Protein AF-A0A6B3KQD4-F1 (afdb_monomer)

pLDDT: mean 74.56, std 15.16, range [39.5, 95.94]

Organism: Xanthomonas euvesicatoria (NCBI:txid456327)

Mean predicted aligned error: 12.67 Å

Nearest PDB structures (foldseek):
  9emm-assembly1_D  TM=7.601E-01  e=1.170E-03  Synechocystis sp. PCC 6803 substr. Kazusa
  5ukw-assembly1_A  TM=7.512E-01  e=3.502E-02  Homo sapiens
  5aq1-assembly1_B  TM=7.380E-01  e=5.009E-02  Trypanosoma cruzi
  1qki-assembly2_F  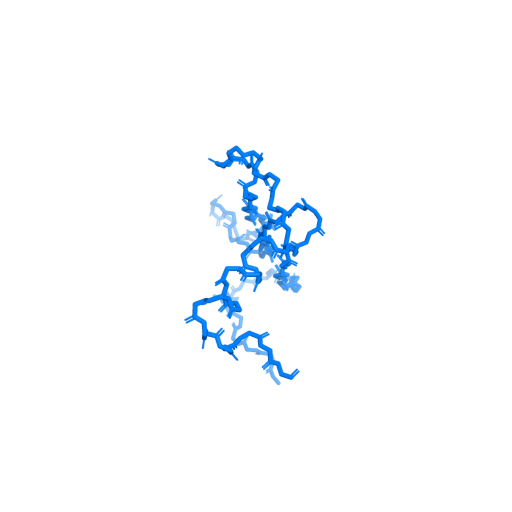TM=7.494E-01  e=3.946E-02  Homo sapiens
  6d24-assembly1_D  TM=7.401E-01  e=7.163E-02  Trypanosoma cruzi

Secondary structure (DSSP, 8-state):
--S--S-TT-----PPPPEEEEE-SSS-EEEEEEEEEPSSSS--EEEEEEEEEGGGTS------HHHHHHHHHHHT-GGG--

Sequence (82 aa):
PAPLAPFRSTEVGGYGPDWLVLHIQPDEGISLQFDVKRPGAQVALAPVRMDFRYRDWFPKEYTVGYERLLQDCMNGEAGLFQ

InterPro domains:
  IPR001282 Glucose-6-phosphate dehydrogenase [PTHR23429] (17-81)
  IPR022675 Glucose-6-phosphate dehydrogenase, C-terminal [PF02781] (12-81)

Radius of gyration: 21.09 Å; Cα contacts (8 Å, |Δi|>4): 79; chains: 1; bounding box: 48×23×51 Å

Structure (mmCIF, N/CA/C/O backbone):
data_AF-A0A6B3KQD4-F1
#
_entry.id   AF-A0A6B3KQD4-F1
#
loop_
_atom_site.group_PDB
_atom_site.id
_atom_site.type_symbol
_atom_site.label_atom_id
_atom_site.label_alt_id
_atom_site.label_comp_id
_atom_site.label_asym_id
_atom_site.label_entity_id
_atom_site.label_seq_id
_atom_site.pdbx_PDB_ins_code
_atom_site.Cartn_x
_atom_site.Cartn_y
_atom_site.Cartn_z
_atom_site.occupancy
_atom_site.B_iso_or_equiv
_atom_site.auth_seq_id
_atom_site.auth_comp_id
_atom_site.auth_asym_id
_atom_site.auth_atom_id
_atom_site.pdbx_PDB_model_num
ATOM 1 N N . PRO A 1 1 ? -10.082 -0.939 -26.344 1.00 42.09 1 PRO A N 1
ATOM 2 C CA . PRO A 1 1 ? -8.685 -0.440 -26.382 1.00 42.09 1 PRO A CA 1
ATOM 3 C C . PRO A 1 1 ? -8.195 -0.122 -24.962 1.00 42.09 1 PRO A C 1
ATOM 5 O O . PRO A 1 1 ? -8.795 0.719 -24.302 1.00 42.09 1 PRO A O 1
ATOM 8 N N . ALA A 1 2 ? -7.177 -0.838 -24.472 1.00 39.50 2 ALA A N 1
ATOM 9 C CA . ALA A 1 2 ? -6.584 -0.554 -23.163 1.00 39.50 2 ALA A CA 1
ATOM 10 C C . ALA A 1 2 ? -5.949 0.854 -23.158 1.00 39.50 2 ALA A C 1
ATOM 12 O O . ALA A 1 2 ? -5.427 1.276 -24.199 1.00 39.50 2 ALA A O 1
ATOM 13 N N . PRO A 1 3 ? -6.021 1.604 -22.044 1.00 53.78 3 PRO A N 1
ATOM 14 C CA . PRO A 1 3 ? -5.553 2.979 -22.009 1.00 53.78 3 PRO A CA 1
ATOM 15 C C . PRO A 1 3 ? -4.029 3.010 -22.169 1.00 53.78 3 PRO A C 1
ATOM 17 O O . PRO A 1 3 ? -3.314 2.285 -21.492 1.00 53.78 3 PRO A O 1
ATOM 20 N N . LEU A 1 4 ? -3.581 3.822 -23.128 1.00 57.03 4 LEU A N 1
ATOM 21 C CA . LEU A 1 4 ? -2.216 4.285 -23.406 1.00 57.03 4 LEU A CA 1
ATOM 22 C C . LEU A 1 4 ? -1.073 3.563 -22.664 1.00 57.03 4 LEU A C 1
ATOM 24 O O . LEU A 1 4 ? -0.731 3.910 -21.539 1.00 57.03 4 LEU A O 1
ATOM 28 N N . ALA A 1 5 ? -0.401 2.648 -23.369 1.00 59.00 5 ALA A N 1
ATOM 29 C CA . ALA A 1 5 ? 0.888 2.104 -22.952 1.00 59.00 5 ALA A CA 1
ATOM 30 C C . ALA A 1 5 ? 1.919 3.242 -22.760 1.00 59.00 5 ALA A C 1
ATOM 32 O O . ALA A 1 5 ? 2.186 3.975 -23.723 1.00 59.00 5 ALA A O 1
ATOM 33 N N . PRO A 1 6 ? 2.523 3.393 -21.565 1.00 60.09 6 PRO A N 1
ATOM 34 C CA . PRO A 1 6 ? 3.477 4.464 -21.274 1.00 60.09 6 PRO A CA 1
ATOM 35 C C . PRO A 1 6 ? 4.798 4.350 -22.058 1.00 60.09 6 PRO A C 1
ATOM 37 O O . PRO A 1 6 ? 5.518 5.339 -22.174 1.00 60.09 6 PRO A O 1
ATOM 40 N N . PHE A 1 7 ? 5.101 3.195 -22.671 1.00 60.22 7 PHE A N 1
ATOM 41 C CA . PHE A 1 7 ? 6.290 3.002 -23.514 1.00 60.22 7 PHE A CA 1
ATOM 42 C C . PHE A 1 7 ? 5.906 2.423 -24.884 1.00 60.22 7 PHE A C 1
ATOM 44 O O . PHE A 1 7 ? 5.886 1.217 -25.103 1.00 60.22 7 PHE A O 1
ATOM 51 N N . ARG A 1 8 ? 5.585 3.309 -25.835 1.00 55.47 8 ARG A N 1
ATOM 52 C CA . ARG A 1 8 ? 5.073 2.955 -27.175 1.00 55.47 8 ARG A CA 1
ATOM 53 C C . ARG A 1 8 ? 6.076 2.269 -28.117 1.00 55.47 8 ARG A C 1
ATOM 55 O O . ARG A 1 8 ? 5.668 1.832 -29.187 1.00 55.47 8 ARG A O 1
ATOM 62 N N . SER A 1 9 ? 7.365 2.210 -27.781 1.00 54.09 9 SER A N 1
ATOM 63 C CA . SER A 1 9 ? 8.432 1.861 -28.737 1.00 54.09 9 SER A CA 1
ATOM 64 C C . SER A 1 9 ? 9.460 0.868 -28.197 1.00 54.09 9 SER A C 1
ATOM 66 O O . SER A 1 9 ? 10.628 0.914 -28.579 1.00 54.09 9 SER A O 1
ATOM 68 N N . THR A 1 10 ? 9.064 0.010 -27.262 1.00 54.56 10 THR A N 1
ATOM 69 C CA . THR A 1 10 ? 9.985 -0.918 -26.605 1.00 54.56 10 THR A CA 1
ATOM 70 C C . THR A 1 10 ? 9.417 -2.324 -26.663 1.00 54.56 10 THR A C 1
ATOM 72 O O . THR A 1 10 ? 8.260 -2.504 -26.297 1.00 54.56 10 THR A O 1
ATOM 75 N N . GLU A 1 11 ? 10.218 -3.307 -27.090 1.00 54.50 11 GLU A N 1
ATOM 76 C CA . GLU A 1 11 ? 9.873 -4.744 -27.170 1.00 54.50 11 GLU A CA 1
ATOM 77 C C . GLU A 1 11 ? 9.650 -5.391 -25.789 1.00 54.50 11 GLU A C 1
ATOM 79 O O . GLU A 1 11 ? 9.901 -6.577 -25.580 1.00 54.50 11 GLU A O 1
ATOM 84 N N . VAL A 1 12 ? 9.209 -4.616 -24.799 1.00 56.97 12 VAL A N 1
ATOM 85 C CA . VAL A 1 12 ? 8.836 -5.164 -23.507 1.00 56.97 12 VAL A CA 1
ATOM 86 C C . VAL A 1 12 ? 7.480 -5.823 -23.694 1.00 56.97 12 VAL A C 1
ATOM 88 O O . VAL A 1 12 ? 6.446 -5.158 -23.751 1.00 56.97 12 VAL A O 1
ATOM 91 N N . GLY A 1 13 ? 7.501 -7.139 -23.884 1.00 54.16 13 GLY A N 1
ATOM 92 C CA . GLY A 1 13 ? 6.294 -7.945 -23.955 1.00 54.16 13 GLY A CA 1
ATOM 93 C C . GLY A 1 13 ? 5.445 -7.716 -22.709 1.00 54.16 13 GLY A C 1
ATOM 94 O O . GLY A 1 13 ? 5.917 -7.984 -21.615 1.00 54.16 13 GLY A O 1
ATOM 95 N N . GLY A 1 14 ? 4.224 -7.214 -22.917 1.00 57.44 14 GLY A N 1
ATOM 96 C CA . GLY A 1 14 ? 3.113 -7.179 -21.962 1.00 57.44 14 GLY A CA 1
ATOM 97 C C . GLY A 1 14 ? 3.391 -6.518 -20.609 1.00 57.44 14 GLY A C 1
ATOM 98 O O . GLY A 1 14 ? 4.092 -7.064 -19.768 1.00 57.44 14 GLY A O 1
ATOM 99 N N . TYR A 1 15 ? 2.735 -5.392 -20.342 1.00 66.56 15 TYR A N 1
ATOM 100 C CA . TYR A 1 15 ? 2.601 -4.891 -18.972 1.00 66.56 15 TYR A CA 1
ATOM 101 C C . TYR A 1 15 ? 1.809 -5.901 -18.137 1.00 66.56 15 TYR A C 1
ATOM 103 O O . TYR A 1 15 ? 0.750 -6.364 -18.578 1.00 66.56 15 TYR A O 1
ATOM 111 N N . GLY A 1 16 ? 2.305 -6.239 -16.946 1.00 70.38 16 GLY A N 1
ATOM 112 C CA . GLY A 1 16 ? 1.464 -6.896 -15.951 1.00 70.38 16 GLY A CA 1
ATOM 113 C C . GLY A 1 16 ? 0.323 -5.960 -15.524 1.00 70.38 16 GLY A C 1
ATOM 114 O O . GLY A 1 16 ? 0.441 -4.744 -15.678 1.00 70.38 16 GLY A O 1
ATOM 115 N N . PRO A 1 17 ? -0.807 -6.482 -15.018 1.00 80.12 17 PRO A N 1
ATOM 116 C CA . PRO A 1 17 ? -1.831 -5.628 -14.425 1.00 80.12 17 PRO A CA 1
ATOM 117 C C . PRO A 1 17 ? -1.284 -4.905 -13.184 1.00 80.12 17 PRO A C 1
ATOM 119 O O . PRO A 1 17 ? -0.572 -5.514 -12.381 1.00 80.12 17 PRO A O 1
ATOM 122 N N . ASP A 1 18 ? -1.672 -3.640 -13.009 1.00 88.38 18 ASP A N 1
ATOM 123 C CA . ASP A 1 18 ? -1.406 -2.882 -11.785 1.00 88.38 18 ASP A CA 1
ATOM 124 C C . ASP A 1 18 ? -2.377 -3.301 -10.673 1.00 88.38 18 ASP A C 1
ATOM 126 O O . ASP A 1 18 ? -3.559 -3.563 -10.920 1.00 88.38 18 ASP A O 1
ATOM 130 N N . TRP A 1 19 ? -1.893 -3.327 -9.432 1.00 91.00 19 TRP A N 1
ATOM 131 C CA . TRP A 1 19 ? -2.694 -3.689 -8.261 1.00 91.00 19 TRP A CA 1
ATOM 132 C C . TRP A 1 19 ? -2.693 -2.557 -7.244 1.00 91.00 19 TRP A C 1
ATOM 134 O O . TRP A 1 19 ? -1.631 -2.157 -6.772 1.00 91.00 19 TRP A O 1
ATOM 144 N N . LEU A 1 20 ? -3.884 -2.097 -6.858 1.00 93.81 20 LEU A N 1
ATOM 145 C CA . LEU A 1 20 ? -4.098 -1.246 -5.691 1.00 93.81 20 LEU A CA 1
ATOM 146 C C . LEU A 1 20 ? -4.847 -2.057 -4.635 1.00 93.81 20 LEU A C 1
ATOM 148 O O . LEU A 1 20 ? -5.990 -2.460 -4.850 1.00 93.81 20 LEU A O 1
ATOM 152 N N . VAL A 1 21 ? -4.204 -2.289 -3.497 1.00 93.75 21 VAL A N 1
ATOM 153 C CA . VAL A 1 21 ? -4.769 -3.037 -2.375 1.00 93.75 21 VAL A CA 1
ATOM 154 C C . VAL A 1 21 ? -4.989 -2.077 -1.215 1.00 93.75 21 VAL A C 1
ATOM 156 O O . VAL A 1 21 ? -4.045 -1.466 -0.716 1.00 93.75 21 VAL A O 1
ATOM 159 N N . LEU A 1 22 ? -6.247 -1.945 -0.796 1.00 92.44 22 LEU A N 1
ATOM 160 C CA . LEU A 1 22 ? -6.640 -1.195 0.393 1.00 92.44 22 LEU A CA 1
ATOM 161 C C . LEU A 1 22 ? -6.815 -2.182 1.545 1.00 92.44 22 LEU A C 1
ATOM 163 O O . LEU A 1 22 ? -7.685 -3.053 1.497 1.00 92.44 22 LEU A O 1
ATOM 167 N N . HIS A 1 23 ? -5.985 -2.053 2.571 1.00 91.12 23 HIS A N 1
ATOM 168 C CA . HIS A 1 23 ? -6.087 -2.861 3.774 1.00 91.12 23 HIS A CA 1
ATOM 169 C C . HIS A 1 23 ? -6.941 -2.122 4.798 1.00 91.12 23 HIS A C 1
ATOM 171 O O . HIS A 1 23 ? -6.575 -1.035 5.242 1.00 91.12 23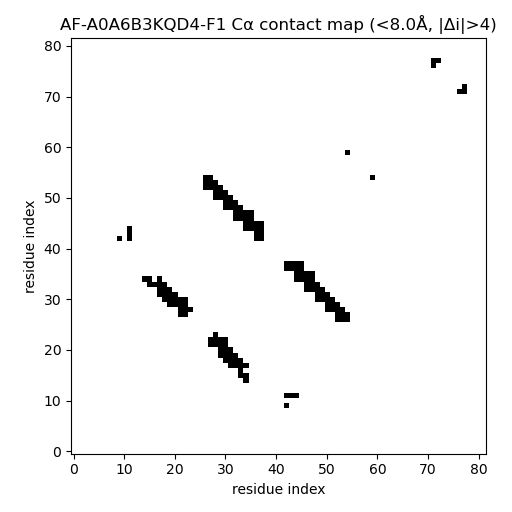 HIS A O 1
ATOM 177 N N . ILE A 1 24 ? -8.086 -2.716 5.146 1.00 86.00 24 ILE A N 1
ATOM 178 C CA . ILE A 1 24 ? -9.044 -2.103 6.069 1.00 86.00 24 ILE A CA 1
ATOM 179 C C . ILE A 1 24 ? -8.743 -2.503 7.510 1.00 86.00 24 ILE A C 1
ATOM 181 O O . ILE A 1 24 ? -8.516 -1.611 8.297 1.00 86.00 24 ILE A O 1
ATOM 185 N N . GLN A 1 25 ? -8.694 -3.795 7.854 1.00 85.31 25 GLN A N 1
ATOM 186 C CA . GLN A 1 25 ? -8.267 -4.303 9.173 1.00 85.31 25 GLN A CA 1
ATOM 187 C C . GLN A 1 25 ? -7.699 -5.726 9.021 1.00 85.31 25 GLN A C 1
ATOM 189 O O . GLN A 1 25 ? -8.113 -6.426 8.090 1.00 85.31 25 GLN A O 1
ATOM 194 N N . PRO A 1 26 ? -6.790 -6.207 9.895 1.00 81.38 26 PRO A N 1
ATOM 195 C CA . PRO A 1 26 ? -6.213 -5.560 11.087 1.00 81.38 26 PRO A CA 1
ATOM 196 C C . PRO A 1 26 ? -4.879 -4.823 10.844 1.00 81.38 26 PRO A C 1
ATOM 198 O O . PRO A 1 26 ? -4.262 -4.357 11.797 1.00 81.38 26 PRO A O 1
ATOM 201 N N . ASP A 1 27 ? -4.393 -4.799 9.602 1.00 83.69 27 ASP A N 1
ATOM 202 C CA . ASP A 1 27 ? -3.164 -4.108 9.201 1.00 83.69 27 ASP A CA 1
ATOM 203 C C . ASP A 1 27 ? -3.524 -2.972 8.234 1.00 83.69 27 ASP A C 1
ATOM 205 O O . ASP A 1 27 ? -3.290 -3.077 7.031 1.00 83.69 27 ASP A O 1
ATOM 209 N N . GLU A 1 28 ? -4.142 -1.910 8.756 1.00 90.06 28 GLU A N 1
ATOM 210 C CA . GLU A 1 28 ? -4.545 -0.717 8.007 1.00 90.06 28 GLU A CA 1
ATOM 211 C C . GLU A 1 28 ? -3.385 -0.200 7.141 1.00 90.06 28 GLU A C 1
ATOM 213 O O . GLU A 1 28 ? -2.272 0.057 7.623 1.00 90.06 28 GLU A O 1
ATOM 218 N N . GLY A 1 29 ? -3.634 -0.026 5.845 1.00 92.31 29 GLY A N 1
ATOM 219 C CA . GLY A 1 29 ? -2.570 0.302 4.906 1.00 92.31 29 GLY A CA 1
ATOM 220 C C . GLY A 1 29 ? -2.999 0.334 3.447 1.00 92.31 29 GLY A C 1
ATOM 221 O O . GLY A 1 29 ? -4.148 0.064 3.095 1.00 92.31 29 GLY A O 1
ATOM 222 N N . ILE A 1 30 ? -2.048 0.680 2.585 1.00 95.94 30 ILE A N 1
ATOM 223 C CA . ILE A 1 30 ? -2.224 0.753 1.135 1.00 95.94 30 ILE A CA 1
ATOM 224 C C . ILE A 1 30 ? -0.994 0.134 0.476 1.00 95.94 30 ILE A C 1
ATOM 226 O O . ILE A 1 30 ? 0.132 0.536 0.772 1.00 95.94 30 ILE A O 1
ATOM 230 N N . SER A 1 31 ? -1.213 -0.797 -0.448 1.00 95.38 31 SER A N 1
ATOM 231 C CA . SER A 1 31 ? -0.158 -1.354 -1.295 1.00 95.38 31 SER A CA 1
ATOM 232 C C . SER A 1 31 ? -0.458 -1.068 -2.763 1.00 95.38 31 SER A C 1
ATOM 234 O O . SER A 1 31 ? -1.558 -1.338 -3.242 1.00 95.38 31 SER A O 1
ATOM 236 N N . LEU A 1 32 ? 0.529 -0.542 -3.485 1.00 94.25 32 LEU A N 1
ATOM 237 C CA . LEU A 1 32 ? 0.458 -0.289 -4.923 1.00 94.25 32 LEU A CA 1
ATOM 238 C C . LEU A 1 32 ? 1.574 -1.061 -5.628 1.00 94.25 32 LEU A C 1
ATOM 240 O O . LEU A 1 32 ? 2.746 -0.898 -5.290 1.00 94.25 32 LEU A O 1
ATOM 244 N N . GLN A 1 33 ? 1.223 -1.892 -6.605 1.00 92.81 33 GLN A N 1
ATOM 245 C CA . GLN A 1 33 ? 2.172 -2.666 -7.401 1.00 92.81 33 GLN A CA 1
ATOM 246 C C . GLN A 1 33 ? 2.016 -2.341 -8.884 1.00 92.81 33 GLN A C 1
ATOM 248 O O . GLN A 1 33 ? 0.913 -2.447 -9.414 1.00 92.81 33 GLN A O 1
ATOM 253 N N . PHE A 1 34 ? 3.123 -1.967 -9.526 1.00 89.88 34 PHE A N 1
ATOM 254 C CA . PHE A 1 34 ? 3.175 -1.578 -10.936 1.00 89.88 34 PHE A CA 1
ATOM 255 C C . PHE A 1 34 ? 4.573 -1.798 -11.519 1.00 89.88 34 PHE A C 1
ATOM 257 O O . PHE A 1 34 ? 5.557 -1.924 -10.785 1.00 89.88 34 PHE A O 1
ATOM 264 N N . ASP A 1 35 ? 4.670 -1.838 -12.845 1.00 88.00 35 ASP A N 1
ATOM 265 C CA . ASP A 1 35 ? 5.937 -2.017 -13.553 1.00 88.00 35 ASP A CA 1
ATOM 266 C C . ASP A 1 35 ? 6.621 -0.670 -13.846 1.00 88.00 35 ASP A C 1
ATOM 268 O O . ASP A 1 35 ? 6.033 0.243 -14.428 1.00 88.00 35 ASP A O 1
ATOM 272 N N . VAL A 1 36 ? 7.908 -0.554 -13.508 1.00 86.19 36 VAL A N 1
ATOM 273 C CA . VAL A 1 36 ? 8.740 0.625 -13.812 1.00 86.19 36 VAL A CA 1
ATOM 274 C C . VAL A 1 36 ? 9.942 0.266 -14.670 1.00 86.19 36 VAL A C 1
ATOM 276 O O . VAL A 1 36 ? 10.477 -0.840 -14.604 1.00 86.19 36 VAL A O 1
ATOM 279 N N . LYS A 1 37 ? 10.425 1.226 -15.463 1.00 86.56 37 LYS A N 1
ATOM 280 C CA . LYS A 1 37 ? 11.675 1.073 -16.214 1.00 86.56 37 LYS A CA 1
ATOM 281 C C . LYS A 1 37 ? 12.848 0.913 -15.243 1.00 86.56 37 LYS A C 1
ATOM 283 O O . LYS A 1 37 ? 13.096 1.798 -14.425 1.00 86.56 37 LYS A O 1
ATOM 288 N N . ARG A 1 38 ? 13.634 -0.159 -15.394 1.00 84.44 38 ARG A N 1
ATOM 289 C CA . ARG A 1 38 ? 14.927 -0.270 -14.708 1.00 84.44 38 ARG A CA 1
ATOM 290 C C . ARG A 1 38 ? 15.869 0.848 -15.168 1.00 84.44 38 ARG A C 1
ATOM 292 O O . ARG A 1 38 ? 15.995 1.083 -16.375 1.00 84.44 38 ARG A O 1
ATOM 299 N N . PRO A 1 39 ? 16.579 1.514 -14.244 1.00 83.62 39 PRO A N 1
ATOM 300 C CA . PRO A 1 39 ? 17.688 2.385 -14.607 1.00 83.62 39 PRO A CA 1
ATOM 301 C C . PRO A 1 39 ? 18.732 1.615 -15.431 1.00 83.62 39 PRO A C 1
ATOM 303 O O . PRO A 1 39 ? 19.168 0.537 -15.032 1.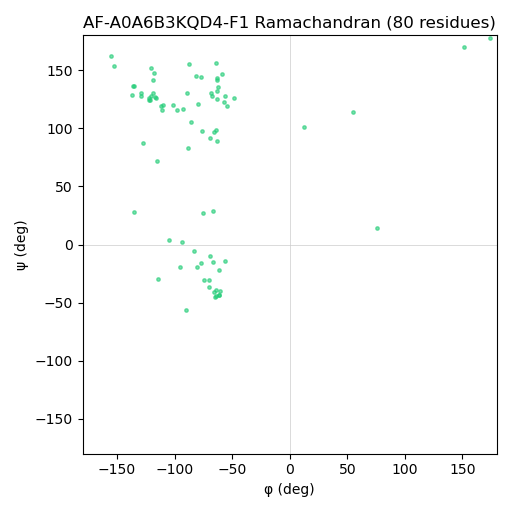00 83.62 39 PRO A O 1
ATOM 306 N N . GLY A 1 40 ? 19.114 2.148 -16.593 1.00 83.44 40 GLY A N 1
ATOM 307 C CA . GLY A 1 40 ? 20.054 1.495 -17.505 1.00 83.44 40 GLY A CA 1
A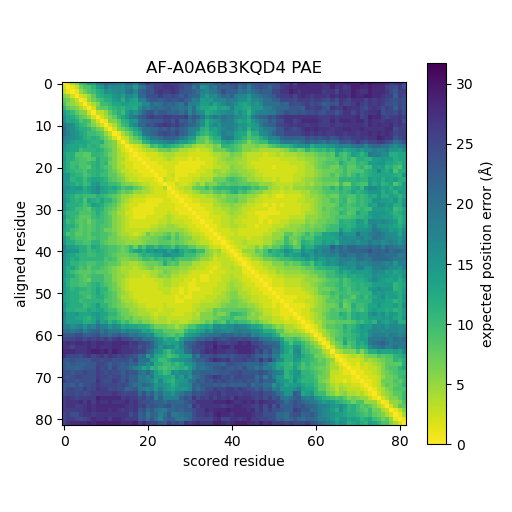TOM 308 C C . GLY A 1 40 ? 19.838 1.863 -18.974 1.00 83.44 40 GLY A C 1
ATOM 309 O O . GLY A 1 40 ? 18.849 2.509 -19.337 1.00 83.44 40 GLY A O 1
ATOM 310 N N . ALA A 1 41 ? 20.798 1.454 -19.809 1.00 77.19 41 ALA A N 1
ATOM 311 C CA . ALA A 1 41 ? 20.772 1.660 -21.259 1.00 77.19 41 ALA A CA 1
ATOM 312 C C . ALA A 1 41 ? 19.779 0.726 -21.973 1.00 77.19 41 ALA A C 1
ATOM 314 O O . ALA A 1 41 ? 19.198 1.100 -22.987 1.00 77.19 41 ALA A O 1
ATOM 315 N N . GLN A 1 42 ? 19.566 -0.477 -21.433 1.00 79.81 42 GLN A N 1
ATOM 316 C CA . GLN A 1 42 ? 18.589 -1.431 -21.952 1.00 79.81 42 GLN A CA 1
ATOM 317 C C . GLN A 1 42 ? 17.185 -1.095 -21.450 1.00 79.81 42 GLN A C 1
ATOM 319 O O . GLN A 1 42 ? 17.007 -0.670 -20.305 1.00 79.81 42 GLN A O 1
ATOM 324 N N . VAL A 1 43 ? 16.175 -1.320 -22.291 1.00 77.75 43 VAL A N 1
ATOM 325 C CA . VAL A 1 43 ? 14.784 -1.219 -21.853 1.00 77.75 43 VAL A CA 1
ATOM 326 C C . VAL A 1 43 ? 14.353 -2.549 -21.255 1.00 77.75 43 VAL A C 1
ATOM 328 O O . VAL A 1 43 ? 14.090 -3.510 -21.967 1.00 77.75 43 VAL A O 1
ATOM 331 N N . ALA A 1 44 ? 14.256 -2.570 -19.931 1.00 78.88 44 ALA A N 1
ATOM 332 C CA . ALA A 1 44 ? 13.653 -3.651 -19.173 1.00 78.88 44 ALA A CA 1
ATOM 333 C C . ALA A 1 44 ? 12.741 -3.048 -18.103 1.00 78.88 44 ALA A C 1
ATOM 335 O O . ALA A 1 44 ? 13.120 -2.076 -17.441 1.00 78.88 44 ALA A O 1
ATOM 336 N N . LEU A 1 45 ? 11.552 -3.621 -17.930 1.00 82.62 45 LEU A N 1
ATOM 337 C CA . LEU A 1 45 ? 10.671 -3.281 -16.816 1.00 82.62 45 LEU A CA 1
ATOM 338 C C . LEU A 1 45 ? 11.008 -4.141 -15.589 1.00 82.62 45 LEU A C 1
ATOM 340 O O . LEU A 1 45 ? 11.592 -5.225 -15.689 1.00 82.62 45 LEU A O 1
ATOM 344 N N . ALA A 1 46 ? 10.679 -3.628 -14.412 1.00 84.44 46 ALA A N 1
ATOM 345 C CA . ALA A 1 46 ? 10.709 -4.354 -13.156 1.00 84.44 46 ALA A CA 1
ATOM 346 C C . ALA A 1 46 ? 9.436 -4.046 -12.364 1.00 84.44 46 ALA A C 1
ATOM 348 O O . ALA A 1 46 ? 9.093 -2.866 -12.251 1.00 84.44 46 ALA A O 1
ATOM 349 N N . PRO A 1 47 ? 8.795 -5.061 -11.764 1.00 85.62 47 PRO A N 1
ATOM 350 C CA . PRO A 1 47 ? 7.698 -4.820 -10.848 1.00 85.62 47 PRO A CA 1
ATOM 351 C C . PRO A 1 47 ? 8.245 -4.154 -9.588 1.00 85.62 47 PRO A C 1
ATOM 353 O O . PRO A 1 47 ? 9.212 -4.629 -8.985 1.00 85.62 47 PRO A O 1
ATOM 356 N N . VAL A 1 48 ? 7.616 -3.060 -9.177 1.00 90.06 48 VAL A N 1
ATOM 357 C CA . VAL A 1 48 ? 7.859 -2.410 -7.890 1.00 90.06 48 VAL A CA 1
ATOM 358 C C . VAL A 1 48 ? 6.595 -2.442 -7.056 1.00 90.06 48 VAL A C 1
ATOM 360 O O . VAL A 1 48 ? 5.481 -2.404 -7.577 1.00 90.06 48 VAL A O 1
ATOM 363 N N . ARG A 1 49 ? 6.783 -2.525 -5.740 1.00 92.12 49 ARG A N 1
ATOM 364 C CA . ARG A 1 49 ? 5.710 -2.438 -4.757 1.00 92.12 49 ARG A CA 1
ATOM 365 C C . ARG A 1 49 ? 5.988 -1.268 -3.826 1.00 92.12 49 ARG A C 1
ATOM 367 O O . ARG A 1 49 ? 7.077 -1.165 -3.266 1.00 92.12 49 ARG A O 1
ATOM 374 N N . MET A 1 50 ? 5.001 -0.397 -3.689 1.00 94.12 50 MET A N 1
ATOM 375 C CA . MET A 1 50 ? 4.954 0.647 -2.678 1.00 94.12 50 MET A CA 1
ATOM 376 C C . MET A 1 50 ? 4.023 0.175 -1.571 1.00 94.12 50 MET A C 1
ATOM 378 O O . MET A 1 50 ? 2.852 -0.084 -1.835 1.00 94.12 50 MET A O 1
ATOM 382 N N . ASP A 1 51 ? 4.545 0.064 -0.355 1.00 94.31 51 ASP A N 1
ATOM 383 C CA . ASP A 1 51 ? 3.786 -0.366 0.814 1.00 94.31 51 ASP A CA 1
ATOM 384 C C . ASP A 1 51 ? 3.713 0.774 1.831 1.00 94.31 51 ASP A C 1
ATOM 386 O O . ASP A 1 51 ? 4.734 1.313 2.260 1.00 94.31 51 ASP A O 1
ATOM 390 N N . PHE A 1 52 ? 2.495 1.118 2.236 1.00 92.75 52 PHE A N 1
ATOM 391 C CA . PHE A 1 52 ? 2.211 1.983 3.370 1.00 92.75 52 PHE A CA 1
ATOM 392 C C . PHE A 1 52 ? 1.435 1.184 4.415 1.00 92.75 52 PHE A C 1
ATOM 394 O O . PHE A 1 52 ? 0.398 0.597 4.107 1.00 92.75 52 PHE A O 1
ATOM 401 N N . ARG A 1 53 ? 1.919 1.176 5.659 1.00 91.75 53 ARG A N 1
ATOM 402 C CA . ARG A 1 53 ? 1.264 0.516 6.793 1.00 91.75 53 ARG A CA 1
ATOM 403 C C . ARG A 1 53 ? 1.161 1.495 7.946 1.00 91.75 53 ARG A C 1
ATOM 405 O O . ARG A 1 53 ? 2.167 2.066 8.364 1.00 91.75 53 ARG A O 1
ATOM 412 N N . TYR A 1 54 ? -0.041 1.656 8.485 1.00 88.12 54 TYR A N 1
ATOM 413 C CA . TYR A 1 54 ? -0.305 2.608 9.562 1.00 88.12 54 TYR A CA 1
ATOM 414 C C . TYR A 1 54 ? 0.529 2.290 10.815 1.00 88.12 54 TYR A C 1
ATOM 416 O O . TYR A 1 54 ? 1.127 3.175 11.425 1.00 88.12 54 TYR A O 1
ATOM 424 N N . ARG A 1 55 ? 0.666 0.996 11.128 1.00 87.81 55 ARG A N 1
ATOM 425 C CA . ARG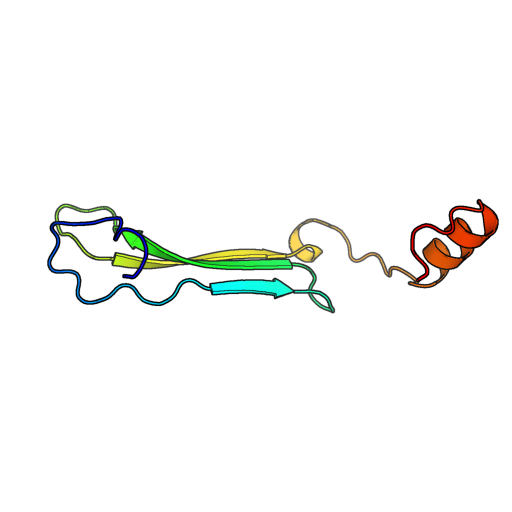 A 1 55 ? 1.422 0.476 12.281 1.00 87.81 55 ARG A CA 1
ATOM 426 C C . ARG A 1 55 ? 2.923 0.800 12.284 1.00 87.81 55 ARG A C 1
ATOM 428 O O . ARG A 1 55 ? 3.549 0.708 13.333 1.00 87.81 55 ARG A O 1
ATOM 435 N N . ASP A 1 56 ? 3.510 1.093 11.121 1.00 90.44 56 ASP A N 1
ATOM 436 C CA . ASP A 1 56 ? 4.951 1.359 11.010 1.00 90.44 56 ASP A CA 1
ATOM 437 C C . ASP A 1 56 ? 5.279 2.808 11.428 1.00 90.44 56 ASP A C 1
ATOM 439 O O . ASP A 1 56 ? 6.420 3.113 11.767 1.00 90.44 56 ASP A O 1
ATOM 443 N N . TRP A 1 57 ? 4.273 3.692 11.430 1.00 86.88 57 TRP A N 1
ATOM 444 C CA . TRP A 1 57 ? 4.414 5.127 11.704 1.00 86.88 57 TRP A CA 1
ATOM 445 C C . TRP A 1 57 ? 3.720 5.580 12.986 1.00 86.88 57 TRP A C 1
ATOM 447 O O . TRP A 1 57 ? 4.174 6.533 13.618 1.00 86.88 57 TRP A O 1
ATOM 457 N N . PHE A 1 58 ? 2.639 4.906 13.380 1.00 84.19 58 PHE A N 1
ATOM 458 C CA . PHE A 1 58 ? 1.853 5.267 14.553 1.00 84.19 58 PHE A CA 1
ATOM 459 C C . PHE A 1 58 ? 1.860 4.134 15.583 1.00 84.19 58 PHE A C 1
ATOM 461 O O . PHE A 1 58 ? 1.789 2.959 15.208 1.00 84.19 58 PHE A O 1
ATOM 468 N N . PRO A 1 59 ? 1.931 4.456 16.889 1.00 77.88 59 PRO A N 1
ATOM 469 C CA . PRO A 1 59 ? 1.741 3.458 17.927 1.00 77.88 59 PRO A CA 1
ATOM 470 C C . PRO A 1 59 ? 0.360 2.822 17.776 1.00 77.88 59 PRO A C 1
ATOM 472 O O . PRO A 1 59 ? -0.602 3.467 17.360 1.00 77.88 59 PRO A O 1
ATOM 475 N N . LYS A 1 60 ? 0.270 1.535 18.115 1.00 69.56 60 LYS A N 1
ATOM 476 C CA . LYS A 1 60 ? -0.982 0.788 18.045 1.00 69.56 60 LYS A CA 1
ATOM 477 C C . LYS A 1 60 ? -1.986 1.383 19.031 1.00 69.56 60 LYS A C 1
ATOM 479 O O . LYS A 1 60 ? -1.955 1.066 20.219 1.00 69.56 60 LYS A O 1
ATOM 484 N N . GLU A 1 61 ? -2.876 2.227 18.534 1.00 64.62 61 GLU A N 1
ATOM 485 C CA . GLU A 1 61 ? -4.056 2.648 19.270 1.00 64.62 61 GLU A CA 1
ATOM 486 C C . GLU A 1 61 ? -5.096 1.536 19.155 1.00 64.62 61 GLU A C 1
ATOM 488 O O . GLU A 1 61 ? -5.504 1.142 18.062 1.00 64.62 61 GLU A O 1
ATOM 493 N N . TYR A 1 62 ? -5.521 0.990 20.293 1.00 60.16 62 TYR A N 1
ATOM 494 C CA . TYR A 1 62 ? -6.745 0.207 20.328 1.00 60.16 62 TYR A CA 1
ATOM 495 C C . TYR A 1 62 ? -7.885 1.192 20.104 1.00 60.16 62 TYR A C 1
ATOM 497 O O . TYR A 1 62 ? -8.372 1.798 21.054 1.00 60.16 62 TYR A O 1
ATOM 505 N N . THR A 1 63 ? -8.291 1.398 18.853 1.00 55.66 63 THR A N 1
ATOM 506 C CA . THR A 1 63 ? -9.546 2.090 18.584 1.00 55.66 63 THR A CA 1
ATOM 507 C C . THR A 1 63 ? -10.658 1.197 19.119 1.00 55.66 63 THR A C 1
ATOM 509 O O . THR A 1 63 ? -11.067 0.220 18.495 1.00 55.66 63 THR A O 1
ATOM 512 N N . VAL A 1 64 ? -11.110 1.500 20.331 1.00 56.41 64 VAL A N 1
ATOM 513 C CA . VAL A 1 64 ? -12.339 0.984 20.927 1.00 56.41 64 VAL A CA 1
ATOM 514 C C . VAL A 1 64 ? -13.460 1.513 20.035 1.00 56.41 64 VAL A C 1
ATOM 516 O O . VAL A 1 64 ? -13.928 2.634 20.193 1.00 56.41 64 VAL A O 1
ATOM 519 N N . GLY A 1 65 ? -13.799 0.744 18.995 1.00 61.12 65 GLY A N 1
ATOM 520 C CA . GLY A 1 65 ? -14.562 1.199 17.822 1.00 61.12 65 GLY A CA 1
ATOM 521 C C . GLY A 1 65 ? -15.929 1.818 18.119 1.00 61.12 65 GLY A C 1
ATOM 522 O O . GLY A 1 65 ? -16.494 2.489 17.262 1.00 61.12 65 GLY A O 1
ATOM 523 N N . TYR A 1 66 ? -16.435 1.642 19.340 1.00 62.62 66 TYR A N 1
ATOM 524 C CA . TYR A 1 66 ? -17.692 2.221 19.796 1.00 62.62 66 TYR A CA 1
ATOM 525 C C . TYR A 1 66 ? -17.539 3.543 20.547 1.00 62.62 66 TYR A C 1
ATOM 527 O O . TYR A 1 66 ? -18.519 4.264 20.636 1.00 62.62 66 TYR A O 1
ATOM 535 N N . GLU A 1 67 ? -16.368 3.906 21.075 1.00 68.75 67 GLU A N 1
ATOM 536 C CA . GLU A 1 67 ? -16.216 5.166 21.823 1.00 68.75 67 GLU A CA 1
ATOM 537 C C . GLU A 1 67 ? -16.438 6.375 20.924 1.00 68.75 67 GLU A C 1
ATOM 539 O O . GLU A 1 67 ? -17.197 7.273 21.273 1.00 68.75 67 GLU A O 1
ATOM 544 N N . ARG A 1 68 ? -15.840 6.359 19.729 1.00 65.31 68 ARG A N 1
ATOM 545 C CA . ARG A 1 68 ? -16.041 7.419 18.739 1.00 65.31 68 ARG A CA 1
ATOM 546 C C . ARG A 1 68 ? -17.482 7.447 18.241 1.00 65.31 68 ARG A C 1
ATOM 548 O O . ARG A 1 68 ? -18.081 8.508 18.194 1.00 65.31 68 ARG A O 1
ATOM 555 N N . LEU A 1 69 ? -18.07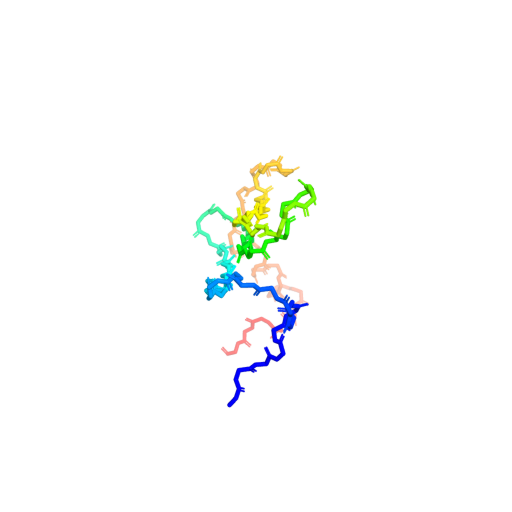0 6.274 18.006 1.00 65.56 69 LEU A N 1
ATOM 556 C CA . LEU A 1 69 ? -19.474 6.150 17.617 1.00 65.56 69 LEU A CA 1
ATOM 557 C C . LEU A 1 69 ? -20.428 6.706 18.695 1.00 65.56 69 LEU A C 1
ATOM 559 O O . LEU A 1 69 ? -21.378 7.416 18.384 1.00 65.56 69 LEU A O 1
ATOM 563 N N . LEU A 1 70 ? -20.170 6.405 19.970 1.00 67.94 70 LEU A N 1
ATOM 564 C CA . LEU A 1 70 ? -20.945 6.906 21.107 1.00 67.94 70 LEU A CA 1
ATOM 565 C C . LEU A 1 70 ? -20.723 8.407 21.322 1.00 67.94 70 LEU A C 1
ATOM 567 O O . LEU A 1 70 ? -21.673 9.114 21.650 1.00 67.94 70 LEU A O 1
ATOM 571 N N . GLN A 1 71 ? -19.503 8.902 21.110 1.00 69.81 71 GLN A N 1
ATOM 572 C CA . GLN A 1 71 ? -19.189 10.327 21.159 1.00 69.81 71 GLN A CA 1
ATOM 573 C C . GLN A 1 71 ? -19.919 11.102 20.058 1.00 69.81 71 GLN A C 1
ATOM 575 O O . GLN A 1 71 ? -20.508 12.143 20.343 1.00 69.81 71 GLN A O 1
ATOM 580 N N . ASP A 1 72 ? -19.940 10.574 18.835 1.00 66.62 72 ASP A N 1
ATOM 581 C CA . ASP A 1 72 ? -20.647 11.170 17.701 1.00 66.62 72 ASP A CA 1
ATOM 582 C C . ASP A 1 72 ? -22.170 11.183 17.960 1.00 66.62 72 ASP A C 1
ATOM 584 O O . ASP A 1 72 ? -22.829 12.202 17.739 1.00 66.62 72 ASP A O 1
ATOM 588 N N . CYS A 1 73 ? -22.721 10.118 18.566 1.00 69.31 73 CYS A N 1
ATOM 589 C CA . CYS A 1 73 ? -24.110 10.079 19.048 1.00 69.31 73 CYS A CA 1
ATOM 590 C C . CYS 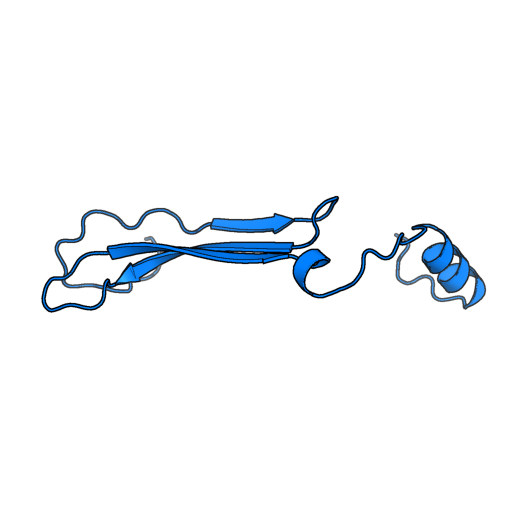A 1 73 ? -24.406 11.137 20.126 1.00 69.31 73 CYS A C 1
ATOM 592 O O . CYS A 1 73 ? -25.455 11.779 20.080 1.00 69.31 73 CYS A O 1
ATOM 594 N N . MET A 1 74 ? -23.507 11.329 21.099 1.00 72.94 74 MET A N 1
ATOM 595 C CA . MET A 1 74 ? -23.669 12.329 22.168 1.00 72.94 74 MET A CA 1
ATOM 596 C C . MET A 1 74 ? -23.535 13.768 21.654 1.00 72.94 74 MET A C 1
ATOM 598 O O . MET A 1 74 ? -24.184 14.667 22.185 1.00 72.94 74 MET A O 1
ATOM 602 N N . ASN A 1 75 ? -22.733 13.979 20.610 1.00 74.19 75 ASN A N 1
ATOM 603 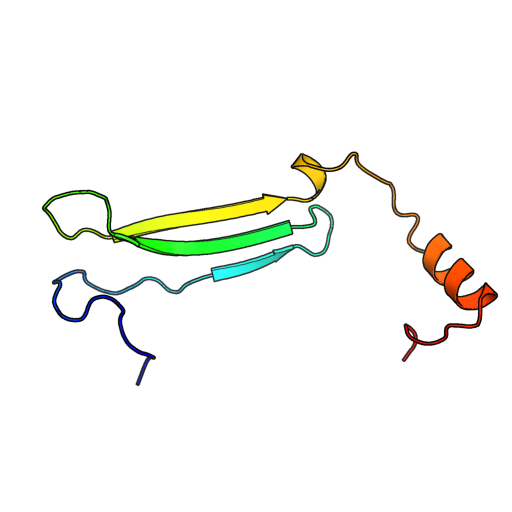C CA . ASN A 1 75 ? -22.537 15.276 19.961 1.00 74.19 75 ASN A CA 1
ATOM 604 C C . ASN A 1 75 ? -23.625 15.603 18.919 1.00 74.19 75 ASN A C 1
ATOM 606 O O . ASN A 1 75 ? -23.653 16.716 18.396 1.00 74.19 75 ASN A O 1
ATOM 610 N N . GLY A 1 76 ? -24.537 14.665 18.634 1.00 64.75 76 GLY A N 1
ATOM 611 C CA . GLY A 1 76 ? -25.642 14.856 17.690 1.00 64.75 76 GLY A CA 1
ATOM 612 C C . GLY A 1 76 ? -25.234 14.812 16.213 1.00 64.75 76 GLY A C 1
ATOM 613 O O . GLY A 1 76 ? -26.027 15.201 15.355 1.00 64.75 76 GLY A O 1
ATOM 614 N N . GLU A 1 77 ? -24.028 14.336 15.889 1.00 61.38 77 GLU A N 1
ATOM 615 C CA . GLU A 1 77 ? -23.543 14.222 14.510 1.00 61.38 77 GLU A CA 1
ATOM 616 C C . GLU A 1 77 ? -23.942 12.866 13.909 1.00 61.38 77 GLU A C 1
ATOM 618 O O . GLU A 1 77 ? -23.179 11.906 13.863 1.00 61.38 77 GLU A O 1
ATOM 623 N N . ALA A 1 78 ? -25.173 12.781 13.404 1.00 59.50 78 ALA A N 1
ATOM 624 C CA . ALA A 1 78 ? -25.724 11.579 12.769 1.00 59.50 78 ALA A CA 1
ATOM 625 C C . ALA A 1 78 ? -25.192 11.313 11.337 1.00 59.50 78 ALA A C 1
ATOM 627 O O . ALA A 1 78 ? -25.887 10.721 10.518 1.00 59.50 78 ALA A O 1
ATOM 628 N N . GLY A 1 79 ? -23.982 11.768 10.993 1.00 56.94 79 GLY A N 1
ATOM 629 C CA . GLY A 1 79 ? -23.445 11.676 9.626 1.00 56.94 79 GLY A CA 1
ATOM 630 C C . GLY A 1 79 ? -22.935 10.288 9.214 1.00 56.94 79 GLY A C 1
ATOM 631 O O . GLY A 1 79 ? -22.740 10.041 8.027 1.00 56.94 79 GLY A O 1
ATOM 632 N N . L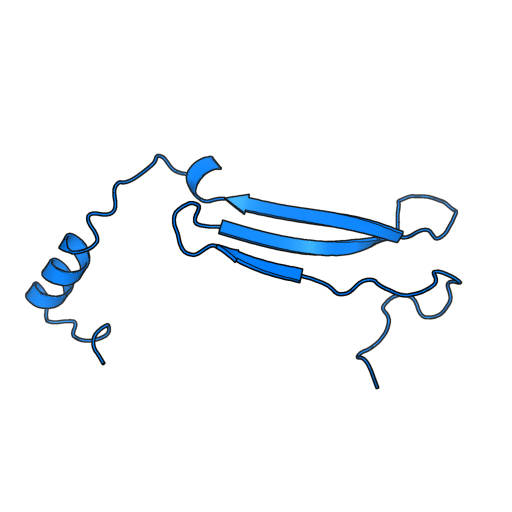EU A 1 80 ? -22.712 9.388 10.177 1.00 56.00 80 LEU A N 1
ATOM 633 C CA . LEU A 1 80 ? -22.127 8.053 9.967 1.00 56.00 80 LEU A CA 1
ATOM 634 C C . LEU A 1 80 ? -23.142 6.902 10.043 1.00 56.00 80 LEU A C 1
ATOM 636 O O . LEU A 1 80 ? -22.759 5.739 9.926 1.00 56.00 80 LEU A O 1
ATOM 640 N N . PHE A 1 81 ? -24.428 7.213 10.205 1.00 53.97 81 PHE A N 1
ATOM 641 C CA . PHE A 1 81 ? -25.507 6.230 10.216 1.00 53.97 81 PHE A CA 1
ATOM 642 C C . PHE A 1 81 ? -26.349 6.396 8.944 1.00 53.97 81 PHE A C 1
ATOM 644 O O . PHE A 1 81 ? -26.899 7.470 8.705 1.00 53.97 81 PHE A O 1
ATOM 651 N N . GLN A 1 82 ? -26.425 5.342 8.127 1.00 47.94 82 GLN A N 1
ATOM 652 C CA . GLN A 1 82 ? -27.476 5.169 7.118 1.00 47.94 82 GLN A CA 1
ATOM 653 C C . GLN A 1 82 ? -28.541 4.215 7.647 1.00 47.94 82 GLN A C 1
ATOM 655 O O . GLN A 1 82 ? -28.153 3.238 8.328 1.00 47.94 82 GLN A O 1
#

Solvent-accessible surface area (backbone atoms only — not comparable to full-atom values): 5541 Å² total; per-residue (Å²): 133,83,82,78,70,92,64,89,84,59,93,64,78,73,84,77,85,70,45,80,46,79,39,78,72,95,64,36,32,43,38,42,34,44,77,42,77,47,92,70,93,61,90,45,74,40,82,44,74,50,79,46,52,51,72,83,80,39,81,88,72,82,73,59,77,56,57,62,54,52,49,32,61,74,71,66,54,69,83,87,66,132

Foldseek 3Di:
DPPDDPDPDAPAPDWDDWDWDQDDDDFGWIKTWGWDFDPDPHGDIDIDIDIDTPVVPDPDDPPPVCVVVVVCVVVVPCPPPD